Protein AF-A0A3D9FFE3-F1 (afdb_monomer)

Radius of gyration: 35.97 Å; Cα contacts (8 Å, |Δi|>4): 27; chains: 1; bounding box: 70×49×107 Å

Organism: NCBI:txid680125

Secondary structure (DSSP, 8-state):
--------SS-PPPPSS--S-HHHHHHHHHHHHHHHHHHHTHHHHHHHHHTS---HHHHHHHHHHHHHHHHHHHTTTHHHHHHHHHHHHHHHHHHHHHHHHHHHHH----------------------------

Sequence (134 aa):
MSNADMTSPVDLPPPDGEEPHPLLWASTAIVVATGFLLLFNASALRGWAFELEPSSQNERVVAVADGWYQKTEILYLDRPVAAMSSWWLAVKALEFGSADEAADREIGPDPVAVEEGTSRSATDDAEGPGFSLQ

pLDDT: mean 72.0, std 15.81, range [42.88, 94.19]

Foldseek 3Di:
DDPPPPPDPDDDDDPPDDDPCPPVVVVVVVVVVVVVCLLQCLVVQLVVLVVDDDDPVSVVSNVVSVVSSVVSVVVVSVVVVVVVVVVVVVVVCVVCVVPVVVVVVVPDPDPPPPPPDDDDDDDDDDDDDDDDDD

Mean predicted aligned error: 19.28 Å

Structure (mmCIF, N/CA/C/O backbone):
data_AF-A0A3D9FFE3-F1
#
_entry.id   AF-A0A3D9FFE3-F1
#
loop_
_atom_site.group_PDB
_atom_site.id
_atom_site.type_symbol
_atom_site.label_atom_id
_atom_site.label_alt_id
_atom_site.label_comp_id
_atom_site.label_asym_id
_atom_site.label_entity_id
_atom_site.label_seq_id
_atom_site.pdbx_PDB_ins_code
_atom_site.Cartn_x
_atom_site.Cartn_y
_atom_site.Cartn_z
_atom_site.occupancy
_atom_site.B_iso_or_equiv
_atom_site.auth_seq_id
_atom_site.auth_comp_id
_atom_site.auth_asym_id
_atom_site.auth_atom_id
_atom_site.pdbx_PDB_model_num
ATOM 1 N N . MET A 1 1 ? 27.196 35.533 -31.662 1.00 43.62 1 MET A N 1
ATOM 2 C CA . MET A 1 1 ? 27.113 34.873 -30.345 1.00 43.62 1 MET A CA 1
ATOM 3 C C . MET A 1 1 ? 27.096 33.389 -30.621 1.00 43.62 1 MET A C 1
ATOM 5 O O . MET A 1 1 ? 26.104 32.877 -31.117 1.00 43.62 1 MET A O 1
ATOM 9 N N . SER A 1 2 ? 28.256 32.761 -30.483 1.00 46.12 2 SER A N 1
ATOM 10 C CA . SER A 1 2 ? 28.467 31.333 -30.689 1.00 46.12 2 SER A CA 1
ATOM 11 C C . SER A 1 2 ? 27.791 30.591 -29.540 1.00 46.12 2 SER A C 1
ATOM 13 O O . SER A 1 2 ? 28.178 30.774 -28.388 1.00 46.12 2 SER A O 1
ATOM 15 N N . ASN A 1 3 ? 26.771 29.791 -29.853 1.00 51.09 3 ASN A N 1
ATOM 16 C CA . ASN A 1 3 ? 26.318 28.731 -28.963 1.00 51.09 3 ASN A CA 1
ATOM 17 C C . ASN A 1 3 ? 27.476 27.740 -28.888 1.00 51.09 3 ASN A C 1
ATOM 19 O O . ASN A 1 3 ? 27.656 26.928 -29.786 1.00 51.09 3 ASN A O 1
ATOM 23 N N . ALA A 1 4 ? 28.342 27.915 -27.891 1.00 55.88 4 ALA A N 1
ATOM 24 C CA . ALA A 1 4 ? 29.277 26.884 -27.497 1.00 55.88 4 ALA A CA 1
ATOM 25 C C . ALA A 1 4 ? 28.413 25.736 -26.991 1.00 55.88 4 ALA A C 1
ATOM 27 O O . ALA A 1 4 ? 27.869 25.784 -25.886 1.00 55.88 4 ALA A O 1
ATOM 28 N N . ASP A 1 5 ? 28.207 24.789 -27.896 1.00 55.78 5 ASP A N 1
ATOM 29 C CA . ASP A 1 5 ? 27.583 23.510 -27.660 1.00 55.78 5 ASP A CA 1
ATOM 30 C C . ASP A 1 5 ? 28.087 22.964 -26.327 1.00 55.78 5 ASP A C 1
ATOM 32 O O . ASP A 1 5 ? 29.294 22.893 -26.073 1.00 55.78 5 ASP A O 1
ATOM 36 N N . MET A 1 6 ? 27.150 22.617 -25.446 1.00 53.38 6 MET A N 1
ATOM 37 C CA . MET A 1 6 ? 27.427 21.826 -24.256 1.00 53.38 6 MET A CA 1
ATOM 38 C C . MET A 1 6 ? 27.800 20.408 -24.706 1.00 53.38 6 MET A C 1
ATOM 40 O O . MET A 1 6 ? 27.052 19.454 -24.512 1.00 53.38 6 MET A O 1
ATOM 44 N N . THR A 1 7 ? 28.945 20.277 -25.369 1.00 59.88 7 THR A N 1
ATOM 45 C CA . THR A 1 7 ? 29.570 19.006 -25.696 1.00 59.88 7 THR A C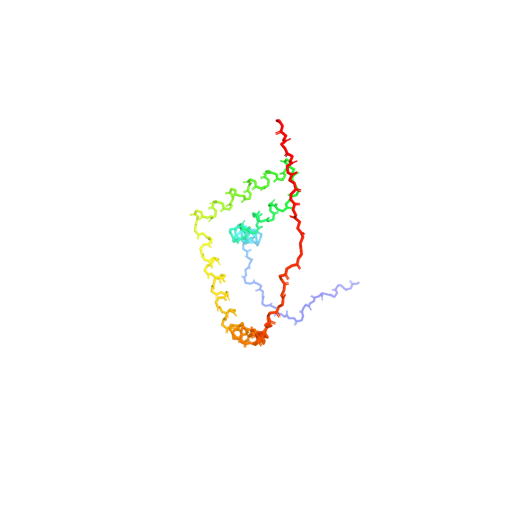A 1
ATOM 46 C C . THR A 1 7 ? 30.032 18.416 -24.378 1.00 59.88 7 THR A C 1
ATOM 48 O O . THR A 1 7 ? 31.041 18.827 -23.803 1.00 59.88 7 THR A O 1
ATOM 51 N N . SER A 1 8 ? 29.241 17.479 -23.862 1.00 63.78 8 SER A N 1
ATOM 52 C CA . SER A 1 8 ? 29.702 16.544 -22.845 1.00 63.78 8 SER A CA 1
ATOM 53 C C . SER A 1 8 ? 31.044 15.961 -23.318 1.00 63.78 8 SER A C 1
ATOM 55 O O . SER A 1 8 ? 31.101 15.452 -24.435 1.00 63.78 8 SER A O 1
ATOM 57 N N . PRO A 1 9 ? 32.127 16.018 -22.520 1.00 74.88 9 PRO A N 1
ATOM 58 C CA . PRO A 1 9 ? 33.452 15.513 -22.904 1.00 74.88 9 PRO A CA 1
ATOM 59 C C . PRO A 1 9 ? 33.516 13.981 -23.032 1.00 74.88 9 PRO A C 1
ATOM 61 O O . PRO A 1 9 ? 34.591 13.419 -23.227 1.00 74.88 9 PRO A O 1
ATOM 64 N N . VAL A 1 10 ? 32.380 13.300 -22.880 1.00 79.19 10 VAL A N 1
ATOM 65 C CA . VAL A 1 10 ? 32.243 11.853 -22.985 1.00 79.19 10 VAL A CA 1
ATOM 66 C C . VAL A 1 10 ? 31.476 11.546 -24.266 1.00 79.19 10 VAL A C 1
ATOM 68 O O . VAL A 1 10 ? 30.266 11.773 -24.325 1.00 79.19 10 VAL A O 1
ATOM 71 N N . ASP A 1 11 ? 32.186 11.013 -25.265 1.00 77.38 11 ASP A N 1
ATOM 72 C CA . ASP A 1 11 ? 31.578 10.347 -26.418 1.00 77.38 11 ASP A CA 1
ATOM 73 C C . ASP A 1 11 ? 30.861 9.093 -25.913 1.00 77.38 11 ASP A C 1
ATOM 75 O O . ASP A 1 11 ? 31.476 8.064 -25.618 1.00 77.38 11 ASP A O 1
ATOM 79 N N . LEU A 1 12 ? 29.545 9.201 -25.754 1.00 75.50 12 LEU A N 1
ATOM 80 C CA . LEU A 1 12 ? 28.697 8.048 -25.498 1.00 75.50 12 LEU A CA 1
ATOM 81 C C . LEU A 1 12 ? 28.408 7.358 -26.836 1.00 75.50 12 LEU A C 1
ATOM 83 O O . LEU A 1 12 ? 28.156 8.050 -27.828 1.00 75.50 12 LEU A O 1
ATOM 87 N N . PRO A 1 13 ? 28.432 6.014 -26.891 1.00 78.25 13 PRO A N 1
ATOM 88 C CA . PRO A 1 13 ? 27.949 5.306 -28.067 1.00 78.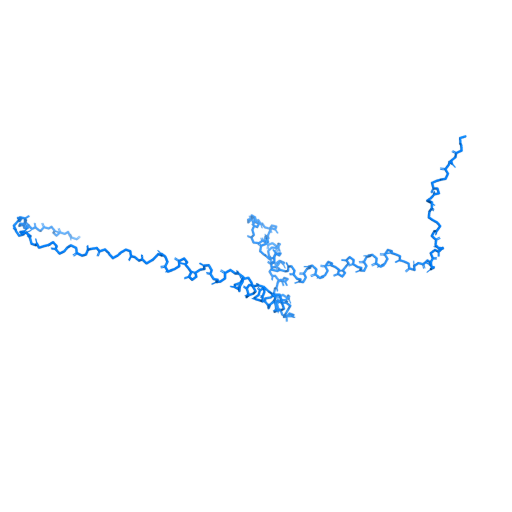25 13 PRO A CA 1
ATOM 89 C C . PRO A 1 13 ? 26.517 5.771 -28.389 1.00 78.25 13 PRO A C 1
ATOM 91 O O . PRO A 1 13 ? 25.750 6.058 -27.462 1.00 78.25 13 PRO A O 1
ATOM 94 N N . PRO A 1 14 ? 26.160 5.906 -29.682 1.00 74.38 14 PRO A N 1
ATOM 95 C CA . PRO A 1 14 ? 24.811 6.298 -30.065 1.00 74.38 14 PRO A CA 1
ATOM 96 C C . PRO A 1 14 ? 23.825 5.308 -29.438 1.00 74.38 14 PRO A C 1
ATOM 98 O O . PRO A 1 14 ? 24.077 4.108 -29.533 1.00 74.38 14 PRO A O 1
AT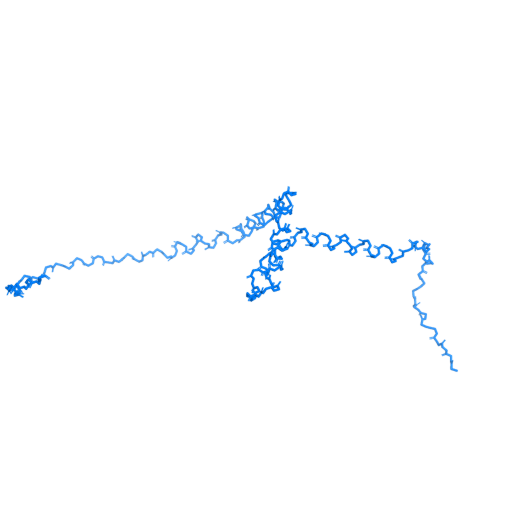OM 101 N N . PRO A 1 15 ? 22.748 5.788 -28.788 1.00 72.94 15 PRO A N 1
ATOM 102 C CA . PRO A 1 15 ? 21.837 4.924 -28.056 1.00 72.94 15 PRO A CA 1
ATOM 103 C C . PRO A 1 15 ? 21.328 3.805 -28.963 1.00 72.94 15 PRO A C 1
ATOM 105 O O . PRO A 1 15 ? 20.877 4.051 -30.086 1.00 72.94 15 PRO A O 1
ATOM 108 N N . ASP A 1 16 ? 21.450 2.583 -28.462 1.00 71.56 16 ASP A N 1
ATOM 109 C CA . ASP A 1 16 ? 21.140 1.323 -29.122 1.00 71.56 16 ASP A CA 1
ATOM 110 C C . ASP A 1 16 ? 19.616 1.198 -29.354 1.00 71.56 16 ASP A C 1
ATOM 112 O O . ASP A 1 16 ? 18.922 0.430 -28.697 1.00 71.56 16 ASP A O 1
ATOM 116 N N . GLY A 1 17 ? 19.070 1.975 -30.290 1.00 67.12 17 GLY A N 1
ATOM 117 C CA . GLY A 1 17 ? 17.650 1.971 -30.645 1.00 67.12 17 GLY A CA 1
ATOM 118 C C . GLY A 1 17 ? 16.787 2.940 -29.830 1.00 67.12 17 GLY A C 1
ATOM 119 O O . GLY A 1 17 ? 16.984 3.162 -28.638 1.00 67.12 17 GLY A O 1
ATOM 120 N N . GLU A 1 18 ? 15.793 3.534 -30.493 1.00 68.25 18 GLU A N 1
ATOM 121 C CA . GLU A 1 18 ? 14.689 4.209 -29.810 1.00 68.25 18 GLU A CA 1
ATOM 122 C C . GLU A 1 18 ? 13.897 3.155 -29.034 1.00 68.25 18 GLU A C 1
ATOM 124 O O . GLU A 1 18 ? 13.297 2.265 -29.641 1.00 68.25 18 GLU A O 1
ATOM 129 N N . GLU A 1 19 ? 13.879 3.237 -27.699 1.00 66.62 19 GLU A N 1
ATOM 130 C CA . GLU A 1 19 ? 12.947 2.420 -26.928 1.00 66.62 19 GLU A CA 1
ATOM 131 C C . GLU A 1 19 ? 11.517 2.764 -27.367 1.00 66.62 19 GLU A C 1
ATOM 133 O O . GLU A 1 19 ? 11.092 3.925 -27.257 1.00 66.62 19 GLU A O 1
ATOM 138 N N . PRO A 1 20 ? 10.750 1.787 -27.879 1.00 65.25 20 PRO A N 1
ATOM 139 C CA . PRO A 1 20 ? 9.401 2.044 -28.330 1.00 65.25 20 PRO A CA 1
ATOM 140 C C . PRO A 1 20 ? 8.543 2.322 -27.093 1.00 65.25 20 PRO A C 1
ATOM 142 O O . PRO A 1 20 ? 8.119 1.414 -26.386 1.00 65.25 20 PRO A O 1
ATOM 145 N N . HIS A 1 21 ? 8.265 3.605 -26.856 1.00 77.00 21 HIS A N 1
ATOM 146 C CA . HIS A 1 21 ? 7.310 4.124 -25.870 1.00 77.00 21 HIS A CA 1
ATOM 147 C C . HIS A 1 21 ? 7.795 4.189 -24.402 1.00 77.00 21 HIS A C 1
ATOM 149 O O . HIS A 1 21 ? 7.211 3.545 -23.524 1.00 77.00 21 HIS A O 1
ATOM 155 N N . PRO A 1 22 ? 8.745 5.086 -24.072 1.00 81.31 22 PRO A N 1
ATOM 156 C CA . PRO A 1 22 ? 9.213 5.291 -22.692 1.00 81.31 22 PRO A CA 1
ATOM 157 C C . PRO A 1 22 ? 8.087 5.670 -21.711 1.00 81.31 22 PRO A C 1
ATOM 159 O O . PRO A 1 22 ? 8.118 5.305 -20.537 1.00 81.31 22 PRO A O 1
ATOM 162 N N . LEU A 1 23 ? 7.039 6.352 -22.190 1.00 86.50 23 LEU A N 1
ATOM 163 C CA . LEU A 1 23 ? 5.864 6.696 -21.378 1.00 86.50 23 LEU A CA 1
ATOM 164 C C . LEU A 1 23 ? 5.020 5.470 -20.997 1.00 86.50 23 LEU A C 1
ATOM 166 O O . LEU A 1 23 ? 4.483 5.413 -19.889 1.00 86.50 23 LEU A O 1
ATOM 170 N N . LEU A 1 24 ? 4.905 4.477 -21.885 1.00 87.44 24 LEU A N 1
ATOM 171 C CA . LEU A 1 24 ? 4.182 3.239 -21.577 1.00 87.44 24 LEU A CA 1
ATOM 172 C C . LEU A 1 24 ? 4.951 2.420 -20.545 1.00 87.44 24 LEU A C 1
ATOM 174 O O . LEU A 1 24 ? 4.352 1.908 -19.601 1.00 87.44 24 LEU A O 1
ATOM 178 N N . TRP A 1 25 ? 6.276 2.360 -20.672 1.00 89.88 25 TRP A N 1
ATOM 179 C CA . TRP A 1 25 ? 7.117 1.700 -19.681 1.00 89.88 25 TRP A CA 1
ATOM 180 C C . TRP A 1 25 ? 7.008 2.369 -18.306 1.00 89.88 25 TRP A C 1
ATOM 182 O O . TRP A 1 25 ? 6.686 1.704 -17.321 1.00 89.88 25 TRP A O 1
ATOM 192 N N . ALA A 1 26 ? 7.167 3.694 -18.242 1.00 91.31 26 ALA A N 1
ATOM 193 C CA . ALA A 1 26 ? 7.079 4.438 -16.987 1.00 91.31 26 ALA A CA 1
ATOM 194 C C . ALA A 1 26 ? 5.697 4.305 -16.328 1.00 91.31 26 ALA A C 1
ATOM 196 O O . ALA A 1 26 ? 5.603 4.037 -15.132 1.00 91.31 26 ALA A O 1
ATOM 197 N N . SER A 1 27 ? 4.614 4.442 -17.099 1.00 93.81 27 SER A N 1
ATOM 198 C CA . SER A 1 27 ? 3.254 4.277 -16.566 1.00 93.81 27 SER A CA 1
ATOM 199 C C . SER A 1 27 ? 2.998 2.853 -16.072 1.00 93.81 27 SER A C 1
ATOM 201 O O . SER A 1 27 ? 2.432 2.682 -14.994 1.00 93.81 27 SER A O 1
ATOM 203 N N . THR A 1 28 ? 3.487 1.835 -16.787 1.00 91.88 28 THR A N 1
ATOM 204 C CA . THR A 1 28 ? 3.419 0.436 -16.340 1.00 91.88 28 THR A CA 1
ATOM 205 C C . THR A 1 28 ? 4.161 0.250 -15.019 1.00 91.88 28 THR A C 1
ATOM 207 O O . THR A 1 28 ? 3.599 -0.307 -14.076 1.00 91.88 28 THR A O 1
ATOM 210 N N . ALA A 1 29 ? 5.387 0.767 -14.911 1.00 92.88 29 ALA A N 1
ATOM 211 C CA . ALA A 1 29 ? 6.179 0.692 -13.687 1.00 92.88 29 ALA A CA 1
ATOM 212 C C . ALA A 1 29 ? 5.473 1.375 -12.503 1.00 92.88 29 ALA A C 1
ATOM 214 O O . ALA A 1 29 ? 5.409 0.800 -11.418 1.00 92.88 29 ALA A O 1
ATOM 215 N N . ILE A 1 30 ? 4.878 2.554 -12.715 1.00 93.69 30 ILE A N 1
ATOM 216 C CA . ILE A 1 30 ? 4.118 3.284 -11.688 1.00 93.69 30 ILE A CA 1
ATOM 217 C C . ILE A 1 30 ? 2.897 2.484 -11.235 1.00 93.69 30 ILE A C 1
ATOM 219 O O . ILE A 1 30 ? 2.648 2.378 -10.034 1.00 93.69 30 ILE A O 1
ATOM 223 N N . VAL A 1 31 ? 2.136 1.912 -12.170 1.00 94.19 31 VAL A N 1
ATOM 224 C CA . VAL A 1 31 ? 0.948 1.109 -11.850 1.00 94.19 31 VAL A CA 1
ATOM 225 C C . VAL A 1 31 ? 1.340 -0.127 -11.047 1.00 94.19 31 VAL A C 1
ATOM 227 O O . VAL A 1 31 ? 0.726 -0.398 -10.016 1.00 94.19 31 VAL A O 1
ATOM 230 N N . VAL A 1 32 ? 2.389 -0.839 -11.467 1.00 92.81 32 VAL A N 1
ATOM 231 C CA . VAL A 1 32 ? 2.902 -2.007 -10.740 1.00 92.81 32 VAL A CA 1
ATOM 232 C C . VAL A 1 32 ? 3.370 -1.600 -9.344 1.00 92.81 32 VAL A C 1
ATOM 234 O O . VAL A 1 32 ? 2.924 -2.192 -8.365 1.00 92.81 32 VAL A O 1
ATOM 237 N N . ALA A 1 33 ? 4.196 -0.559 -9.225 1.00 92.38 33 ALA A N 1
ATOM 238 C CA . ALA A 1 33 ? 4.697 -0.080 -7.938 1.00 92.38 33 ALA A CA 1
ATOM 239 C C . ALA A 1 33 ? 3.564 0.359 -7.000 1.00 92.38 33 ALA A C 1
ATOM 241 O O . ALA A 1 33 ? 3.582 0.034 -5.816 1.00 92.38 33 ALA A O 1
ATOM 242 N N . THR A 1 34 ? 2.547 1.041 -7.530 1.00 90.88 34 THR A N 1
ATOM 243 C CA . THR A 1 34 ? 1.371 1.481 -6.767 1.00 90.88 34 THR A CA 1
ATOM 244 C C . THR A 1 34 ? 0.529 0.290 -6.316 1.00 90.88 34 THR A C 1
ATOM 246 O O . THR A 1 34 ? 0.074 0.259 -5.176 1.00 90.88 34 THR A O 1
ATOM 249 N N . GLY A 1 35 ? 0.356 -0.718 -7.176 1.00 87.88 35 GLY A N 1
ATOM 250 C CA . GLY A 1 35 ? -0.306 -1.973 -6.823 1.00 87.88 35 GLY A CA 1
ATOM 251 C C . GLY A 1 35 ? 0.430 -2.711 -5.705 1.00 87.88 35 GLY A C 1
ATOM 252 O O . GLY A 1 35 ? -0.188 -3.099 -4.718 1.00 87.88 35 GLY A O 1
ATOM 253 N N . PHE A 1 36 ? 1.756 -2.835 -5.814 1.00 85.56 36 PHE A N 1
ATOM 254 C CA . PHE A 1 36 ? 2.597 -3.384 -4.748 1.00 85.56 36 PHE A CA 1
ATOM 255 C C . PHE A 1 36 ? 2.425 -2.593 -3.451 1.00 85.56 36 PHE A C 1
ATOM 257 O O . PHE A 1 36 ? 2.126 -3.177 -2.412 1.00 85.56 36 PHE A O 1
ATOM 264 N N . LEU A 1 37 ? 2.542 -1.267 -3.508 1.00 87.25 37 LEU A N 1
ATOM 265 C CA . LEU A 1 37 ? 2.376 -0.419 -2.335 1.00 87.25 37 LEU A CA 1
ATOM 266 C C . LEU A 1 37 ? 1.003 -0.634 -1.684 1.00 87.25 37 LEU A C 1
ATOM 268 O O . LEU A 1 37 ? 0.939 -0.844 -0.482 1.00 87.25 37 LEU A O 1
ATOM 272 N N . LEU A 1 38 ? -0.084 -0.679 -2.457 1.00 83.44 38 LEU A N 1
ATOM 273 C CA . LEU A 1 38 ? -1.433 -0.923 -1.932 1.00 83.44 38 LEU A CA 1
ATOM 274 C C . LEU A 1 38 ? -1.602 -2.300 -1.281 1.00 83.44 38 LEU A C 1
ATOM 276 O O . LEU A 1 38 ? -2.335 -2.414 -0.300 1.00 83.44 38 LEU A O 1
ATOM 280 N N . LEU A 1 39 ? -0.966 -3.342 -1.821 1.00 82.25 39 LEU A N 1
ATOM 281 C CA . LEU A 1 39 ? -1.063 -4.701 -1.283 1.00 82.25 39 LEU A CA 1
ATOM 282 C C . LEU A 1 39 ? -0.257 -4.856 0.010 1.00 82.25 39 LEU A C 1
ATOM 284 O O . LEU A 1 39 ? -0.770 -5.384 0.991 1.00 82.25 39 LEU A O 1
ATOM 288 N N . PHE A 1 40 ? 0.987 -4.378 0.026 1.00 80.88 40 PHE A N 1
ATOM 289 C CA . PHE A 1 40 ? 1.891 -4.544 1.169 1.00 80.88 40 PHE A CA 1
ATOM 290 C C . PHE A 1 40 ? 1.680 -3.498 2.272 1.00 80.88 40 PHE A C 1
ATOM 292 O O . PHE A 1 40 ? 2.120 -3.702 3.399 1.00 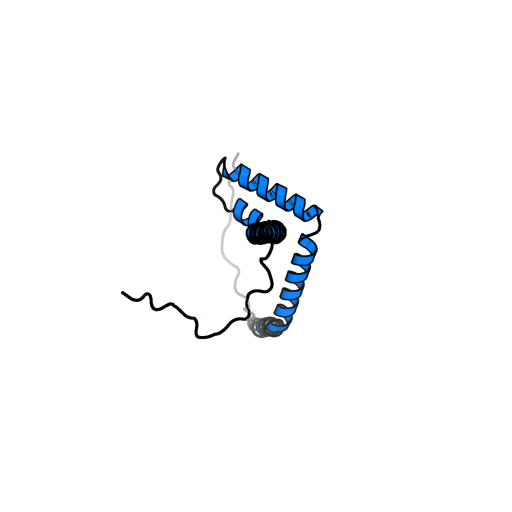80.88 40 PHE A O 1
ATOM 299 N N . ASN A 1 41 ? 1.004 -2.386 1.972 1.00 85.31 41 ASN A N 1
ATOM 300 C CA . ASN A 1 41 ? 0.731 -1.301 2.918 1.00 85.31 41 ASN A CA 1
ATOM 301 C C . ASN A 1 41 ? -0.738 -1.279 3.395 1.00 85.31 41 ASN A C 1
ATOM 303 O O . ASN A 1 41 ? -1.180 -0.306 3.997 1.00 85.31 41 ASN A O 1
ATOM 307 N N . ALA A 1 42 ? -1.519 -2.338 3.151 1.00 85.00 42 ALA A N 1
ATOM 308 C CA . ALA A 1 42 ? -2.945 -2.362 3.492 1.00 85.00 42 ALA A CA 1
ATOM 309 C C . ALA A 1 42 ? -3.218 -2.167 5.000 1.00 85.00 42 ALA A C 1
ATOM 311 O O . ALA A 1 42 ? -4.150 -1.455 5.373 1.00 85.00 42 ALA A O 1
ATOM 312 N N . SER A 1 43 ? -2.389 -2.750 5.875 1.00 82.75 43 SER A N 1
ATOM 31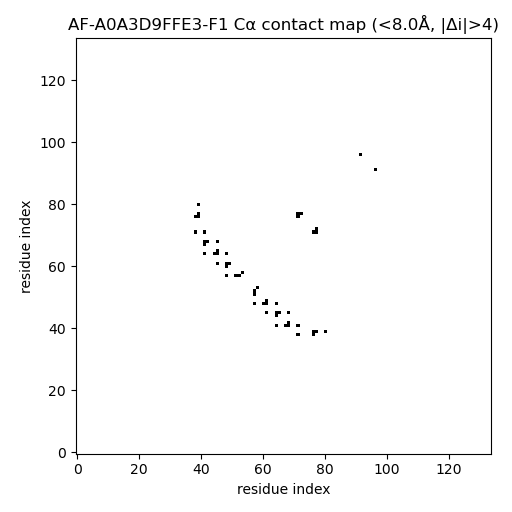3 C CA . SER A 1 43 ? -2.513 -2.610 7.335 1.00 82.75 43 SER A CA 1
ATOM 314 C C . SER A 1 43 ? -2.221 -1.188 7.819 1.00 82.75 43 SER A C 1
ATOM 316 O O . SER A 1 43 ? -2.960 -0.652 8.644 1.00 82.75 43 SER A O 1
ATOM 318 N N . ALA A 1 44 ? -1.189 -0.548 7.269 1.00 85.81 44 ALA A N 1
ATOM 319 C CA . ALA A 1 44 ? -0.847 0.837 7.571 1.00 85.81 44 ALA A CA 1
ATOM 320 C C . ALA A 1 44 ? -1.923 1.810 7.059 1.00 85.81 44 ALA A C 1
ATOM 322 O O . ALA A 1 44 ? -2.290 2.734 7.782 1.00 85.81 44 ALA A O 1
ATOM 323 N N . LEU A 1 45 ? -2.508 1.558 5.881 1.00 86.56 45 LEU A N 1
ATOM 324 C CA . LEU A 1 45 ? -3.642 2.332 5.365 1.00 86.56 45 LEU A CA 1
ATOM 325 C C . LEU A 1 45 ? -4.865 2.238 6.290 1.00 86.56 45 LEU A C 1
ATOM 327 O O . LEU A 1 45 ? -5.510 3.246 6.574 1.00 86.56 45 LEU A O 1
ATOM 331 N N . ARG A 1 46 ? -5.169 1.029 6.781 1.00 88.44 46 ARG A N 1
ATOM 332 C CA . ARG A 1 46 ? -6.238 0.790 7.757 1.00 88.44 46 ARG A CA 1
ATOM 333 C C . ARG A 1 46 ? -5.963 1.530 9.068 1.00 88.44 46 ARG A C 1
ATOM 335 O O . ARG A 1 46 ? -6.854 2.217 9.553 1.00 88.44 46 ARG A O 1
ATOM 342 N N . GLY A 1 47 ? -4.754 1.406 9.618 1.00 88.19 47 GLY A N 1
ATOM 343 C CA . GLY A 1 47 ? -4.349 2.085 10.854 1.00 88.19 47 GLY A CA 1
ATOM 344 C C . GLY A 1 47 ? -4.506 3.601 10.751 1.00 88.19 47 GLY A C 1
ATOM 345 O O . GLY A 1 47 ? -5.230 4.192 11.545 1.00 88.19 47 GLY A O 1
ATOM 346 N N . TRP A 1 48 ? -3.945 4.197 9.697 1.00 92.50 48 TRP A N 1
ATOM 347 C CA . TRP A 1 48 ? -4.099 5.623 9.407 1.00 92.50 48 TRP A CA 1
ATOM 348 C C . TRP A 1 48 ? -5.568 6.047 9.281 1.00 92.50 48 TRP A C 1
ATOM 350 O O . TRP A 1 48 ? -5.962 7.076 9.823 1.00 92.50 48 TRP A O 1
ATOM 360 N N . ALA A 1 49 ? -6.405 5.257 8.600 1.00 90.69 49 ALA A N 1
ATOM 361 C CA . ALA A 1 49 ? -7.813 5.603 8.427 1.00 90.69 49 ALA A CA 1
ATOM 362 C C . ALA A 1 49 ? -8.566 5.678 9.768 1.00 90.69 49 ALA A C 1
ATOM 364 O O . ALA A 1 49 ? -9.423 6.544 9.929 1.00 90.69 49 ALA A O 1
ATOM 365 N N . PHE A 1 50 ? -8.233 4.812 10.733 1.00 90.75 50 PHE A N 1
ATOM 366 C CA . PHE A 1 50 ? -8.825 4.837 12.076 1.00 90.75 50 PHE A CA 1
ATOM 367 C C . PHE A 1 50 ? -8.331 5.997 12.955 1.00 90.75 50 PHE A C 1
ATOM 369 O O . PHE A 1 50 ? -8.994 6.321 13.936 1.00 90.75 50 PHE A O 1
ATOM 376 N N . GLU A 1 51 ? -7.211 6.637 12.611 1.00 92.31 51 GLU A N 1
ATOM 377 C CA . GLU A 1 51 ? -6.691 7.822 13.311 1.00 92.31 51 GLU A CA 1
ATOM 378 C C . GLU A 1 51 ? -7.369 9.132 12.866 1.00 92.31 51 GLU A C 1
ATOM 380 O O . GLU A 1 51 ? -7.172 10.175 13.489 1.00 92.31 51 GLU A O 1
ATOM 385 N N . LEU A 1 52 ? -8.165 9.108 11.791 1.00 90.69 52 LEU A N 1
ATOM 386 C CA . LEU A 1 52 ? -8.870 10.288 11.293 1.00 90.69 52 LEU A CA 1
ATOM 387 C C . LEU A 1 52 ? -10.002 10.715 12.239 1.00 90.69 52 LEU A C 1
ATOM 389 O O . LEU A 1 52 ? -10.756 9.885 12.744 1.00 90.69 52 LEU A O 1
ATOM 393 N N . GLU A 1 53 ? -10.187 12.031 12.396 1.00 90.69 53 GLU A N 1
ATOM 394 C CA . GLU A 1 53 ? -11.295 12.594 13.178 1.00 90.69 53 GLU A CA 1
ATOM 395 C C . GLU A 1 53 ? -12.650 12.059 12.665 1.00 90.69 53 GLU A C 1
ATOM 397 O O . GLU A 1 53 ? -12.868 12.042 11.442 1.00 90.69 53 GLU A O 1
ATOM 402 N N . PRO A 1 54 ? -13.583 11.652 13.545 1.00 89.06 54 PRO A N 1
ATOM 403 C CA . PRO A 1 54 ? -14.877 11.132 13.125 1.00 89.06 54 PRO A CA 1
ATOM 404 C C . PRO A 1 54 ? -15.649 12.157 12.286 1.00 89.06 54 PRO A C 1
ATOM 406 O O . PRO A 1 54 ? -16.081 13.206 12.762 1.00 89.06 54 PRO A O 1
ATOM 409 N N . SER A 1 55 ? -15.835 11.851 11.004 1.00 93.38 55 SER A N 1
ATOM 410 C CA . SER A 1 55 ? -16.641 12.648 10.083 1.00 93.38 55 SER A CA 1
ATOM 411 C C . SER A 1 55 ? -17.296 11.744 9.044 1.00 93.38 55 SER A C 1
ATOM 413 O O . SER A 1 55 ? -16.770 10.684 8.708 1.00 93.38 55 SER A O 1
ATOM 415 N N . SER A 1 56 ? -18.419 12.177 8.471 1.00 90.12 56 SER A N 1
ATOM 416 C CA . SER A 1 56 ? -19.151 11.397 7.460 1.00 90.12 56 SER A CA 1
ATOM 417 C C . SER A 1 56 ? -18.340 11.109 6.188 1.00 90.12 56 SER A C 1
ATOM 419 O O . SER A 1 56 ? -18.641 10.169 5.451 1.00 90.12 56 SER A O 1
ATOM 421 N N . GLN A 1 57 ? -17.310 11.914 5.909 1.00 90.88 57 GLN A N 1
ATOM 422 C CA . GLN A 1 57 ? -16.368 11.664 4.816 1.00 90.88 57 GLN A CA 1
ATOM 423 C C . GLN A 1 57 ? -15.327 10.616 5.223 1.00 90.88 57 GLN A C 1
ATOM 425 O O . GLN A 1 57 ? -15.070 9.687 4.458 1.00 90.88 57 GLN A O 1
ATOM 430 N N . ASN A 1 58 ? -14.795 10.713 6.442 1.00 89.75 58 ASN A N 1
ATOM 431 C CA . ASN A 1 58 ? -13.779 9.794 6.954 1.00 89.75 58 ASN A CA 1
ATOM 432 C C . ASN A 1 58 ? -14.347 8.399 7.237 1.00 89.75 58 ASN A C 1
ATOM 434 O O . ASN A 1 58 ? -13.657 7.417 6.997 1.00 89.75 58 ASN A O 1
ATOM 438 N N . GLU A 1 59 ? -15.624 8.276 7.609 1.00 90.56 59 GLU A N 1
ATOM 439 C CA . GLU A 1 59 ? -16.304 6.974 7.712 1.00 90.56 59 GLU A CA 1
ATOM 440 C C . GLU A 1 59 ? -16.237 6.180 6.400 1.00 90.56 59 GLU A C 1
ATOM 442 O O . GLU A 1 59 ? -16.036 4.966 6.409 1.00 90.56 59 GLU A O 1
ATOM 447 N N . ARG A 1 60 ? -16.340 6.859 5.247 1.00 91.94 60 ARG A N 1
ATOM 448 C CA . ARG A 1 60 ? -16.189 6.201 3.939 1.00 91.94 60 ARG A CA 1
ATOM 449 C C . ARG A 1 60 ? -14.753 5.757 3.701 1.00 91.94 60 ARG A C 1
ATOM 451 O O . ARG A 1 60 ? -14.544 4.679 3.155 1.00 91.94 60 ARG A O 1
ATOM 458 N N . VAL A 1 61 ? -13.781 6.573 4.104 1.00 89.81 61 VAL A N 1
ATOM 459 C CA . VAL A 1 61 ? -12.352 6.246 3.993 1.00 89.81 61 VAL A CA 1
ATOM 460 C C . VAL A 1 61 ? -12.025 5.017 4.840 1.00 89.81 61 VA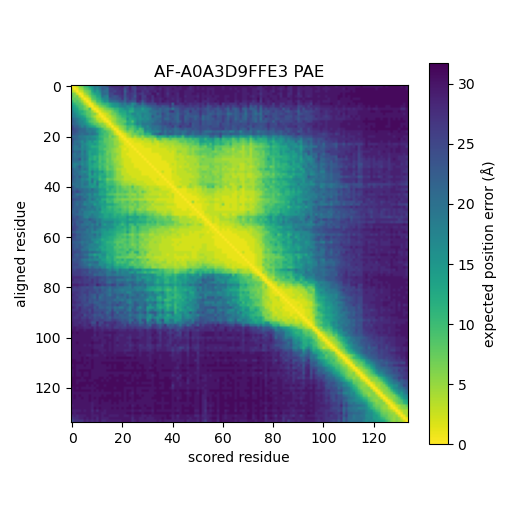L A C 1
ATOM 462 O O . VAL A 1 61 ? -11.416 4.080 4.331 1.00 89.81 61 VAL A O 1
ATOM 465 N N . VAL A 1 62 ? -12.516 4.971 6.080 1.00 90.56 62 VAL A N 1
ATOM 466 C CA . VAL A 1 62 ? -12.389 3.816 6.978 1.00 90.56 62 VAL A CA 1
ATOM 467 C C . VAL A 1 62 ? -13.030 2.574 6.365 1.00 90.56 62 VAL A C 1
ATOM 469 O O . VAL A 1 62 ? -12.380 1.536 6.293 1.00 90.56 62 VAL A O 1
ATOM 472 N N . ALA A 1 63 ? -14.262 2.673 5.856 1.00 91.50 63 ALA A N 1
ATOM 473 C CA . ALA A 1 63 ? -14.953 1.537 5.243 1.00 91.50 63 ALA A CA 1
ATOM 474 C C . ALA A 1 63 ? -14.218 0.992 4.005 1.00 91.50 63 ALA A C 1
ATOM 476 O O . ALA A 1 63 ? -14.145 -0.221 3.802 1.00 91.50 63 ALA A O 1
ATOM 477 N N . VAL A 1 64 ? -13.648 1.875 3.178 1.00 91.25 64 VAL A N 1
ATOM 478 C CA . VAL A 1 64 ? -12.850 1.478 2.010 1.00 91.25 64 VAL A CA 1
ATOM 479 C C . VAL A 1 64 ? -11.533 0.830 2.438 1.00 91.25 64 VAL A C 1
ATOM 481 O O . VAL A 1 64 ? -11.179 -0.212 1.888 1.00 91.25 64 VAL A O 1
ATOM 484 N N . ALA A 1 65 ? -10.825 1.403 3.414 1.00 88.62 65 ALA A N 1
ATOM 485 C CA . ALA A 1 65 ? -9.560 0.865 3.909 1.00 88.62 65 ALA A CA 1
ATOM 486 C C . ALA A 1 65 ? -9.746 -0.497 4.597 1.00 88.62 65 ALA A C 1
ATOM 488 O O . ALA A 1 65 ? -8.981 -1.426 4.339 1.00 88.62 65 ALA A O 1
ATOM 489 N N . ASP A 1 66 ? -10.796 -0.650 5.406 1.00 89.38 66 ASP A N 1
ATOM 490 C CA . ASP A 1 66 ? -11.147 -1.917 6.051 1.00 89.38 66 ASP A CA 1
ATOM 491 C C . ASP A 1 66 ? -11.553 -2.981 5.019 1.00 89.38 66 ASP A C 1
ATOM 493 O O . ASP A 1 66 ? -11.033 -4.097 5.028 1.00 89.38 66 ASP A O 1
ATOM 497 N N . GLY A 1 67 ? -12.401 -2.620 4.050 1.00 89.06 67 GLY A N 1
ATOM 498 C CA . GLY A 1 67 ? -12.787 -3.523 2.966 1.00 89.06 67 GLY A CA 1
ATOM 499 C C . GLY A 1 67 ? -11.613 -3.925 2.065 1.00 89.06 67 GLY A C 1
ATOM 500 O O . GLY A 1 67 ? -11.576 -5.048 1.562 1.00 89.06 67 GLY A O 1
ATOM 501 N N . TRP A 1 68 ? -10.640 -3.034 1.859 1.00 87.88 68 TRP A N 1
ATOM 502 C CA . TRP A 1 68 ? -9.409 -3.357 1.140 1.00 87.88 68 TRP A CA 1
ATOM 503 C C . TRP A 1 68 ? -8.519 -4.312 1.940 1.00 87.88 68 TRP A C 1
ATOM 505 O O . TRP A 1 68 ? -8.098 -5.331 1.394 1.00 87.88 68 TRP A O 1
ATOM 515 N N . TYR A 1 69 ? -8.318 -4.044 3.233 1.00 85.94 69 TYR A N 1
ATOM 516 C CA . TYR A 1 69 ? -7.559 -4.911 4.135 1.00 85.94 69 TYR A CA 1
ATOM 517 C C . TYR A 1 69 ? -8.108 -6.347 4.150 1.00 85.94 69 TYR A C 1
ATOM 519 O O . TYR A 1 69 ? -7.361 -7.305 3.949 1.00 85.94 69 TYR A O 1
ATOM 527 N N . GLN A 1 70 ? -9.429 -6.502 4.267 1.00 85.50 70 GLN A N 1
ATOM 528 C CA . GLN A 1 70 ? -10.083 -7.815 4.226 1.00 85.50 70 GLN A CA 1
ATOM 529 C C . GLN A 1 70 ? -9.861 -8.538 2.885 1.00 85.50 70 GLN A C 1
ATOM 531 O O . GLN A 1 70 ? -9.652 -9.750 2.844 1.00 85.50 70 GLN A O 1
ATOM 536 N N . LYS A 1 71 ? -9.854 -7.815 1.756 1.00 84.19 71 LYS A N 1
ATOM 537 C CA . LYS A 1 71 ? -9.557 -8.412 0.439 1.00 84.19 71 LYS A CA 1
ATOM 538 C C . LYS A 1 71 ? -8.109 -8.881 0.330 1.00 84.19 71 LYS A C 1
ATOM 540 O O . LYS A 1 71 ? -7.862 -9.942 -0.242 1.00 84.19 71 LYS A O 1
ATOM 545 N N . THR A 1 72 ? -7.160 -8.119 0.870 1.00 82.19 72 THR A N 1
ATOM 546 C CA . THR A 1 72 ? -5.744 -8.514 0.893 1.00 82.19 72 THR A CA 1
ATOM 547 C C . THR A 1 72 ? -5.479 -9.686 1.840 1.00 82.19 72 THR A C 1
ATOM 549 O O . THR A 1 72 ? -4.634 -10.530 1.541 1.00 82.19 72 THR A O 1
ATOM 552 N N . GLU A 1 73 ? -6.255 -9.804 2.920 1.00 76.88 73 GLU A N 1
ATOM 553 C CA . GLU A 1 73 ? -6.205 -10.934 3.853 1.00 76.88 73 GLU A CA 1
ATOM 554 C C . GLU A 1 73 ? -6.614 -12.253 3.172 1.00 76.88 73 GLU A C 1
ATOM 556 O O . GLU A 1 73 ? -5.929 -13.267 3.319 1.00 76.88 73 GLU A O 1
ATOM 561 N N . ILE A 1 74 ? -7.660 -12.232 2.334 1.00 74.50 74 ILE A N 1
ATOM 562 C CA . ILE A 1 74 ? -8.126 -13.403 1.559 1.00 74.50 74 ILE A CA 1
ATOM 563 C C . ILE A 1 74 ? -7.059 -13.904 0.572 1.00 74.50 74 ILE A C 1
ATOM 565 O O . ILE A 1 74 ? -6.959 -15.101 0.305 1.00 74.50 74 ILE A O 1
ATOM 569 N N . LEU A 1 75 ? -6.227 -13.003 0.050 1.00 68.06 75 LEU A N 1
ATOM 570 C CA . LEU A 1 75 ? -5.096 -13.345 -0.817 1.00 68.06 75 LEU A CA 1
ATOM 571 C C . LEU A 1 75 ? -3.901 -13.941 -0.042 1.00 68.06 75 LEU A C 1
ATOM 573 O O . LEU A 1 75 ? -2.875 -14.236 -0.653 1.00 68.06 75 LEU A O 1
ATOM 577 N N . TYR A 1 76 ? -4.011 -14.123 1.284 1.00 63.72 76 TYR A N 1
ATOM 578 C CA . TYR A 1 76 ? -2.944 -14.576 2.188 1.00 63.72 76 TYR A CA 1
ATOM 579 C C . TYR A 1 76 ? -1.650 -13.744 2.110 1.00 63.72 76 TYR A C 1
ATOM 581 O O . TYR A 1 76 ? -0.591 -14.194 2.553 1.00 63.72 76 TYR A O 1
ATOM 589 N N . LEU A 1 77 ? -1.730 -12.514 1.594 1.00 61.75 77 LEU A N 1
ATOM 590 C CA . LEU A 1 77 ? -0.587 -11.608 1.438 1.00 61.75 77 LEU A CA 1
ATOM 591 C C . LEU A 1 77 ? -0.053 -11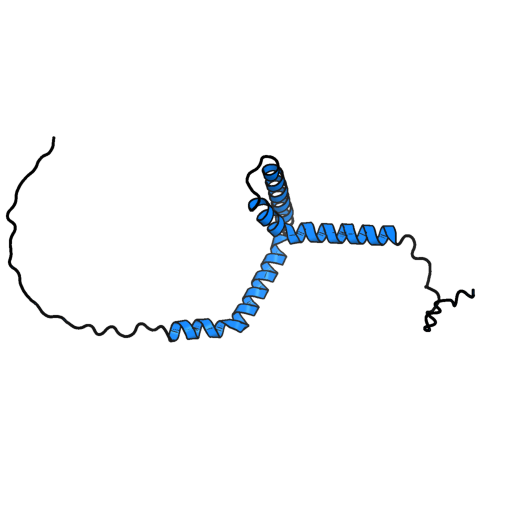.077 2.776 1.00 61.75 77 LEU A C 1
ATOM 593 O O . LEU A 1 77 ? 1.096 -10.651 2.838 1.00 61.75 77 LEU A O 1
ATOM 597 N N . ASP A 1 78 ? -0.833 -11.185 3.854 1.00 58.88 78 ASP A N 1
ATOM 598 C CA . ASP A 1 78 ? -0.404 -10.804 5.208 1.00 58.88 78 ASP A CA 1
ATOM 599 C C . ASP A 1 78 ? 0.568 -11.829 5.836 1.00 58.88 78 ASP A C 1
ATOM 601 O O . ASP A 1 78 ? 1.395 -11.494 6.686 1.00 58.88 78 ASP A O 1
ATOM 605 N N . ARG A 1 79 ? 0.539 -13.092 5.383 1.00 60.50 79 ARG A N 1
ATOM 606 C CA . ARG A 1 79 ? 1.408 -14.164 5.904 1.00 60.50 79 ARG A CA 1
ATOM 607 C C . ARG A 1 79 ? 2.909 -13.941 5.677 1.00 60.50 79 ARG A C 1
ATOM 609 O O . ARG A 1 79 ? 3.659 -14.122 6.635 1.00 60.50 79 ARG A O 1
ATOM 616 N N . PRO A 1 80 ? 3.395 -13.580 4.474 1.00 62.09 80 PRO A N 1
ATOM 617 C CA . PRO A 1 80 ? 4.824 -13.346 4.271 1.00 62.09 80 PRO A CA 1
ATOM 618 C C . PRO A 1 80 ? 5.346 -12.143 5.066 1.00 62.09 80 PRO A C 1
ATOM 620 O O . PRO A 1 80 ? 6.464 -12.194 5.571 1.00 62.09 80 PRO A O 1
ATOM 623 N N . VAL A 1 81 ? 4.541 -11.089 5.238 1.00 65.94 81 VAL A N 1
ATOM 624 C CA . VAL A 1 81 ? 4.944 -9.895 6.000 1.00 65.94 81 VAL A CA 1
ATOM 625 C C . VAL A 1 81 ? 5.043 -10.210 7.493 1.00 65.94 81 VAL A C 1
ATOM 627 O O . VAL A 1 81 ? 6.045 -9.870 8.120 1.00 65.94 81 VAL A O 1
ATOM 630 N N . ALA A 1 82 ? 4.063 -10.927 8.051 1.00 66.19 82 ALA A N 1
ATOM 631 C CA . ALA A 1 82 ? 4.114 -11.396 9.435 1.00 66.19 82 ALA A CA 1
ATOM 632 C C . ALA A 1 82 ? 5.282 -12.369 9.677 1.00 66.19 82 ALA A C 1
ATOM 634 O O . ALA A 1 82 ? 5.961 -12.293 10.700 1.00 66.19 82 ALA A O 1
ATOM 635 N N . ALA A 1 83 ? 5.572 -13.250 8.714 1.00 66.69 83 ALA A N 1
ATOM 636 C CA . ALA A 1 83 ? 6.739 -14.125 8.784 1.00 66.69 83 ALA A CA 1
ATOM 637 C C . ALA A 1 83 ? 8.041 -13.309 8.807 1.00 66.69 83 ALA A C 1
ATOM 639 O O . ALA A 1 83 ? 8.904 -13.557 9.646 1.00 66.69 83 ALA A O 1
ATOM 640 N N . MET A 1 84 ? 8.160 -12.289 7.958 1.00 76.44 84 MET A N 1
ATOM 641 C CA . MET A 1 84 ? 9.348 -11.441 7.909 1.00 76.44 84 MET A CA 1
ATOM 642 C C . MET A 1 84 ? 9.515 -10.574 9.162 1.00 76.44 84 MET A C 1
ATOM 644 O O . MET A 1 84 ? 10.633 -10.449 9.659 1.00 76.44 84 MET A O 1
ATOM 648 N N . SER A 1 85 ? 8.429 -10.026 9.718 1.00 74.00 85 SER A N 1
ATOM 649 C CA . SER A 1 85 ? 8.489 -9.266 10.972 1.00 74.00 85 SER A CA 1
ATOM 650 C C . SER A 1 85 ? 8.846 -10.162 12.159 1.00 74.00 85 SER A C 1
ATOM 652 O O . SER A 1 85 ? 9.681 -9.780 12.975 1.00 74.00 85 SER A O 1
ATOM 654 N N . SER A 1 86 ? 8.293 -11.378 12.224 1.00 74.06 86 SER A N 1
ATOM 655 C CA . SER A 1 86 ? 8.636 -12.355 13.263 1.00 74.06 86 SER A CA 1
ATOM 656 C C . SER A 1 86 ? 10.092 -12.812 13.161 1.00 74.06 86 SER A C 1
ATOM 658 O O . SER A 1 86 ? 10.778 -12.907 14.176 1.00 74.06 86 SER A O 1
ATOM 660 N N . TRP A 1 87 ? 10.595 -13.013 11.941 1.00 78.94 87 TRP A N 1
ATOM 661 C CA . TRP A 1 87 ? 11.993 -13.344 11.696 1.00 78.94 87 TRP A CA 1
ATOM 662 C C . TRP A 1 87 ? 12.917 -12.196 12.110 1.00 78.94 87 TRP A C 1
ATOM 664 O O . TRP A 1 87 ? 13.889 -12.419 12.825 1.00 78.94 87 TRP A O 1
ATOM 674 N N . TRP A 1 88 ? 12.580 -10.959 11.744 1.00 77.31 88 TRP A N 1
ATOM 675 C CA . TRP A 1 88 ? 13.318 -9.773 12.170 1.00 77.31 88 TRP A CA 1
ATOM 676 C C . TRP A 1 88 ? 13.325 -9.596 13.696 1.00 77.31 88 TRP A C 1
ATOM 678 O O . TRP A 1 88 ? 14.373 -9.335 14.281 1.00 77.31 88 TRP A O 1
ATOM 688 N N . LEU A 1 89 ? 12.181 -9.781 14.362 1.00 80.00 89 LEU A N 1
ATOM 689 C CA . LEU A 1 89 ? 12.090 -9.736 15.823 1.00 80.00 89 LEU A CA 1
ATOM 690 C C . LEU A 1 89 ? 12.908 -10.852 16.482 1.00 80.00 89 LEU A C 1
ATOM 692 O O . LEU A 1 89 ? 13.554 -10.596 17.492 1.00 80.00 89 LEU A O 1
ATOM 696 N N . ALA A 1 90 ? 12.938 -12.053 15.900 1.00 78.38 90 ALA A N 1
ATOM 697 C CA . ALA A 1 90 ? 13.779 -13.148 16.378 1.00 78.38 90 ALA A CA 1
ATOM 698 C C . ALA A 1 90 ? 15.275 -12.818 16.249 1.00 78.38 90 ALA A C 1
ATOM 700 O O . ALA A 1 90 ? 16.040 -13.065 17.176 1.00 78.38 90 ALA A O 1
ATOM 701 N N . VAL A 1 91 ? 15.689 -12.198 15.139 1.00 80.94 91 VAL A N 1
ATOM 702 C CA . VAL A 1 91 ? 17.066 -11.711 14.955 1.00 80.94 91 VAL A CA 1
ATOM 703 C C . VAL A 1 91 ? 17.400 -10.619 15.976 1.00 80.94 91 VAL A C 1
ATOM 705 O O . VAL A 1 91 ? 18.438 -10.684 16.627 1.00 80.94 91 VAL A O 1
ATOM 708 N N . LYS A 1 92 ? 16.494 -9.661 16.195 1.00 73.81 92 LYS A N 1
ATOM 709 C CA . LYS A 1 92 ? 16.668 -8.601 17.197 1.00 73.81 92 LYS A CA 1
ATOM 710 C C . LYS A 1 92 ? 16.747 -9.159 18.625 1.00 73.81 92 LYS A C 1
ATOM 712 O O . LYS A 1 92 ? 17.565 -8.703 19.415 1.00 73.81 92 LYS A O 1
ATOM 717 N N . ALA A 1 93 ? 15.937 -10.162 18.958 1.00 79.00 93 ALA A N 1
ATOM 718 C CA . ALA 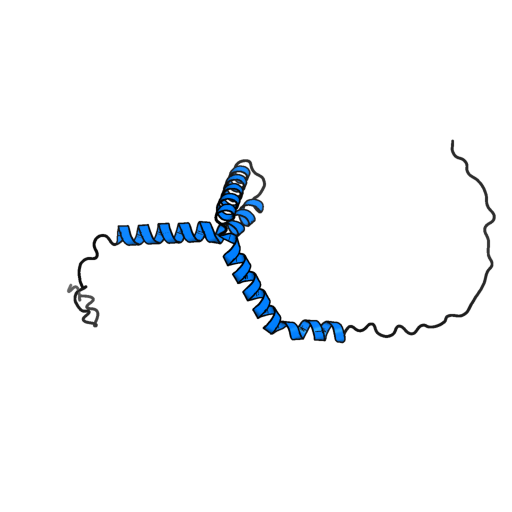A 1 93 ? 15.986 -10.834 20.255 1.00 79.00 93 ALA A CA 1
ATOM 719 C C . ALA A 1 93 ? 17.306 -11.592 20.473 1.00 79.00 93 ALA A C 1
ATOM 721 O O . ALA A 1 93 ? 17.746 -11.710 21.605 1.00 79.00 93 ALA A O 1
ATOM 722 N N . LEU A 1 94 ? 17.978 -12.061 19.419 1.00 79.12 94 LEU A N 1
ATOM 723 C CA . LEU A 1 94 ? 19.317 -12.651 19.543 1.00 79.12 94 LEU A CA 1
ATOM 724 C C . LEU A 1 94 ? 20.402 -11.596 19.795 1.00 79.12 94 LEU A C 1
ATOM 726 O O . LEU A 1 94 ? 21.365 -11.872 20.502 1.00 79.12 94 LEU A O 1
ATOM 730 N N . GLU A 1 95 ? 20.243 -10.397 19.236 1.00 72.56 95 GLU A N 1
ATOM 731 C CA . GLU A 1 95 ? 21.196 -9.294 19.397 1.00 72.56 95 GLU A CA 1
ATOM 732 C C . GLU A 1 95 ? 21.071 -8.592 20.762 1.00 72.56 95 GLU A C 1
ATOM 734 O O . GLU A 1 95 ? 22.073 -8.156 21.323 1.00 72.56 95 GLU A O 1
ATOM 739 N N . PHE A 1 96 ? 19.859 -8.533 21.328 1.00 70.44 96 PHE A N 1
ATOM 740 C CA . PHE A 1 96 ? 19.578 -7.845 22.598 1.00 70.44 96 PHE A CA 1
ATOM 741 C C . PHE A 1 96 ? 19.152 -8.769 23.755 1.00 70.44 96 PHE A C 1
ATOM 743 O O . PHE A 1 96 ? 19.074 -8.320 24.896 1.00 70.44 96 PHE A O 1
ATOM 750 N N . GLY A 1 97 ? 18.909 -10.059 23.510 1.00 57.06 97 GLY A N 1
ATOM 751 C CA . GLY A 1 97 ? 18.357 -11.005 24.495 1.00 57.06 97 GLY A CA 1
ATOM 752 C C . GLY A 1 97 ? 19.290 -11.388 25.641 1.00 57.06 97 GLY A C 1
ATOM 753 O O . GLY A 1 97 ? 18.850 -12.039 26.581 1.00 57.06 97 GLY A O 1
ATOM 754 N N . SER A 1 98 ? 20.555 -10.960 25.620 1.00 56.88 98 SER A N 1
ATOM 755 C CA . SER A 1 98 ? 21.449 -11.080 26.778 1.00 56.88 98 SER A CA 1
ATOM 756 C C . SER A 1 98 ? 21.326 -9.918 27.775 1.00 56.88 98 SER A C 1
ATOM 758 O O . SER A 1 98 ? 21.966 -9.967 28.822 1.00 56.88 98 SER A O 1
ATOM 760 N N . ALA A 1 99 ? 20.562 -8.863 27.460 1.00 54.47 99 ALA A N 1
ATOM 761 C CA . ALA A 1 99 ? 20.397 -7.700 28.338 1.00 54.47 99 ALA A CA 1
ATOM 762 C C . ALA A 1 99 ? 19.219 -7.852 29.318 1.00 54.47 99 ALA A C 1
ATOM 764 O O . ALA A 1 99 ? 19.346 -7.460 30.477 1.00 54.47 99 ALA A O 1
ATOM 765 N N . ASP A 1 100 ? 18.119 -8.487 28.896 1.00 54.62 100 ASP A N 1
ATOM 766 C CA . ASP A 1 100 ? 16.940 -8.681 29.756 1.00 54.62 100 ASP A CA 1
ATOM 767 C C . ASP A 1 100 ? 17.203 -9.710 30.872 1.00 54.62 100 ASP A C 1
ATOM 769 O O . ASP A 1 100 ? 16.758 -9.532 32.002 1.00 54.62 100 ASP A O 1
ATOM 773 N N . GLU A 1 101 ? 18.028 -10.733 30.618 1.00 52.09 101 GLU A N 1
ATOM 774 C CA . GLU A 1 101 ? 18.391 -11.742 31.628 1.00 52.09 101 GLU A CA 1
ATOM 775 C C . GLU A 1 101 ? 19.413 -11.232 32.669 1.00 52.09 101 GLU A C 1
ATOM 777 O O . GLU A 1 101 ? 19.589 -11.835 33.730 1.00 52.09 101 GLU A O 1
ATOM 782 N N . ALA A 1 102 ? 20.102 -10.121 32.378 1.00 51.56 102 ALA A N 1
ATOM 783 C CA . ALA A 1 102 ? 20.996 -9.447 33.320 1.00 51.56 102 ALA A CA 1
ATOM 784 C C . ALA A 1 102 ? 20.234 -8.448 34.208 1.00 51.56 102 ALA A C 1
ATOM 786 O O . ALA A 1 102 ? 20.494 -8.390 35.409 1.00 51.56 102 ALA A O 1
ATOM 787 N N . ALA A 1 103 ? 19.249 -7.733 33.648 1.00 53.97 103 ALA A N 1
ATOM 788 C CA . ALA A 1 103 ? 18.403 -6.800 34.392 1.00 53.97 103 ALA A CA 1
ATOM 789 C C . ALA A 1 103 ? 17.518 -7.509 35.438 1.00 53.97 103 ALA A C 1
ATOM 791 O O . ALA A 1 103 ? 17.372 -7.015 36.554 1.00 53.97 103 ALA A O 1
ATOM 792 N N . ASP A 1 104 ? 17.010 -8.705 35.124 1.00 52.81 104 ASP A N 1
ATOM 793 C CA . ASP A 1 104 ? 16.178 -9.502 36.044 1.00 52.81 104 ASP A CA 1
ATOM 794 C C . ASP A 1 104 ? 16.990 -10.180 37.170 1.00 52.81 104 ASP A C 1
ATOM 796 O O . ASP A 1 104 ? 16.441 -10.620 38.179 1.00 52.81 104 ASP A O 1
ATOM 800 N N . ARG A 1 105 ? 18.324 -10.254 37.030 1.00 53.19 105 ARG A N 1
ATOM 801 C CA . ARG A 1 105 ? 19.229 -10.845 38.033 1.00 53.19 105 ARG A CA 1
ATOM 802 C C . ARG A 1 105 ? 19.814 -9.805 38.998 1.00 53.19 105 ARG A C 1
ATOM 804 O O . ARG A 1 105 ? 20.265 -10.176 40.079 1.00 53.19 105 ARG A O 1
ATOM 811 N N . GLU A 1 106 ? 19.805 -8.527 38.620 1.00 52.59 106 GLU A N 1
ATOM 812 C CA . GLU A 1 106 ? 20.312 -7.407 39.428 1.00 52.59 106 GLU A CA 1
ATOM 813 C C . GLU A 1 106 ? 19.213 -6.747 40.288 1.00 52.59 106 GLU A C 1
ATOM 815 O O . GLU A 1 106 ? 19.514 -6.159 41.322 1.00 52.59 106 GLU A O 1
ATOM 820 N N . ILE A 1 107 ? 17.931 -6.940 39.944 1.00 54.88 107 ILE A N 1
ATOM 821 C CA . ILE A 1 107 ? 16.763 -6.551 40.759 1.00 54.88 107 ILE A CA 1
ATOM 822 C C . ILE A 1 107 ? 16.247 -7.776 41.538 1.00 54.88 107 ILE A C 1
ATOM 824 O O . ILE A 1 107 ? 15.067 -8.122 41.529 1.00 54.88 107 ILE A O 1
ATOM 828 N N . GLY A 1 108 ? 17.147 -8.484 42.221 1.00 50.81 108 GLY A N 1
ATOM 829 C CA . GLY A 1 108 ? 16.725 -9.365 43.307 1.00 50.81 108 GLY A CA 1
ATOM 830 C C . GLY A 1 108 ? 16.200 -8.487 44.446 1.00 50.81 108 GLY A C 1
ATOM 831 O O . GLY A 1 108 ? 16.870 -7.507 44.777 1.00 50.81 108 GLY A O 1
ATOM 832 N N . PRO A 1 109 ? 15.025 -8.763 45.042 1.00 59.28 109 PRO A N 1
ATOM 833 C CA . PRO A 1 109 ? 14.582 -8.000 46.198 1.00 59.28 109 PRO A CA 1
ATOM 834 C C . PRO A 1 109 ? 15.664 -8.104 47.273 1.00 59.28 109 PRO A C 1
ATOM 836 O O . PRO A 1 109 ? 16.041 -9.215 47.659 1.00 59.28 109 PRO A O 1
ATOM 839 N N . ASP A 1 110 ? 16.165 -6.955 47.735 1.00 58.28 110 ASP A N 1
ATOM 840 C CA . ASP A 1 110 ? 16.967 -6.890 48.954 1.00 58.28 110 ASP A CA 1
ATOM 841 C C . ASP A 1 110 ? 16.235 -7.727 50.011 1.00 58.28 110 ASP A C 1
ATOM 843 O O . ASP A 1 110 ? 15.012 -7.566 50.151 1.00 58.28 110 ASP A O 1
ATOM 847 N N . PRO A 1 111 ? 16.904 -8.660 50.712 1.00 56.59 111 PRO A N 1
ATOM 848 C CA . PRO A 1 111 ? 16.249 -9.432 51.749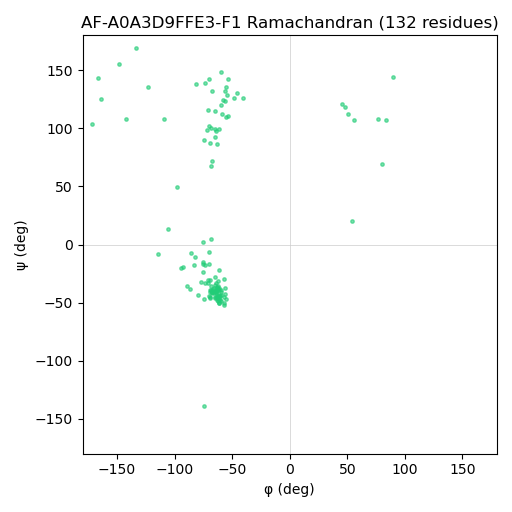 1.00 56.59 111 PRO A CA 1
ATOM 849 C C . PRO A 1 111 ? 15.783 -8.441 52.810 1.00 56.59 111 PRO A C 1
ATOM 851 O O . PRO A 1 111 ? 16.570 -7.967 53.629 1.00 56.59 111 PRO A O 1
ATOM 854 N N . VAL A 1 112 ? 14.497 -8.092 52.757 1.00 57.19 112 VAL A N 1
ATOM 855 C CA . VAL A 1 112 ? 13.836 -7.278 53.766 1.00 57.19 112 VAL A CA 1
ATOM 856 C C . VAL A 1 112 ? 14.072 -8.009 55.074 1.00 57.19 112 VAL A C 1
ATOM 858 O O . VAL A 1 112 ? 13.572 -9.118 55.272 1.00 57.19 112 VAL A O 1
ATOM 861 N N . ALA A 1 113 ? 14.909 -7.419 55.924 1.00 51.78 113 ALA A N 1
ATOM 862 C CA . ALA A 1 113 ? 15.141 -7.902 57.266 1.00 51.78 113 ALA A CA 1
ATOM 863 C C . ALA A 1 113 ? 13.772 -8.019 57.939 1.00 51.78 113 ALA A C 1
ATOM 865 O O . ALA A 1 113 ? 13.086 -7.021 58.168 1.00 51.78 113 ALA A O 1
ATOM 866 N N . VAL A 1 114 ? 13.347 -9.256 58.185 1.00 57.09 114 VAL A N 1
ATOM 867 C CA . VAL A 1 114 ? 12.181 -9.552 59.007 1.00 57.09 114 VAL A CA 1
ATOM 868 C C . VAL A 1 114 ? 12.577 -9.179 60.429 1.00 57.09 114 VAL A C 1
ATOM 870 O O . VAL A 1 114 ? 13.120 -9.988 61.175 1.00 57.09 114 VAL A O 1
ATOM 873 N N . GLU A 1 115 ? 12.376 -7.914 60.785 1.00 51.81 115 GLU A N 1
ATOM 874 C CA . GLU A 1 115 ? 12.420 -7.483 62.174 1.00 51.81 115 GLU A CA 1
ATOM 875 C C . GLU A 1 115 ? 11.162 -8.037 62.854 1.00 51.81 115 GLU A C 1
ATOM 877 O O . GLU A 1 115 ? 10.057 -7.508 62.718 1.00 51.81 115 GLU A O 1
ATOM 882 N N . GLU A 1 116 ? 11.327 -9.162 63.553 1.00 55.22 116 GLU A N 1
ATOM 883 C CA . GLU A 1 116 ? 10.326 -9.728 64.454 1.00 55.22 116 GLU A CA 1
ATOM 884 C C . GLU A 1 116 ? 10.060 -8.764 65.625 1.00 55.22 116 GLU A C 1
ATOM 886 O O . GLU A 1 116 ? 10.642 -8.850 66.709 1.00 55.22 116 GLU A O 1
ATOM 891 N N . GLY A 1 117 ? 9.144 -7.821 65.407 1.00 44.06 117 GLY A N 1
ATOM 892 C CA . GLY A 1 117 ? 8.603 -6.930 66.428 1.00 44.06 117 GLY A CA 1
ATOM 893 C C . GLY A 1 117 ? 7.616 -7.650 67.346 1.00 44.06 117 GLY A C 1
ATOM 894 O O . GLY A 1 117 ? 6.412 -7.679 67.106 1.00 44.06 117 GLY A O 1
ATOM 895 N N . THR A 1 118 ? 8.142 -8.214 68.428 1.00 49.09 118 THR A N 1
ATOM 896 C CA . THR A 1 118 ? 7.399 -8.729 69.584 1.00 49.09 118 THR A CA 1
ATOM 897 C C . THR A 1 118 ? 6.520 -7.650 70.254 1.00 49.09 118 THR A C 1
ATOM 899 O O . THR A 1 118 ? 7.025 -6.636 70.720 1.00 49.09 118 THR A O 1
ATOM 902 N N . SER A 1 119 ? 5.217 -7.947 70.372 1.00 51.12 119 SER A N 1
ATOM 903 C CA . SER A 1 119 ? 4.255 -7.615 71.453 1.00 51.12 119 SER A CA 1
ATOM 904 C C . SER A 1 119 ? 4.184 -6.200 72.069 1.00 51.12 119 SER A C 1
ATOM 906 O O . SER A 1 119 ? 5.064 -5.823 72.842 1.00 51.12 119 SER A O 1
ATOM 908 N N . ARG A 1 120 ? 3.005 -5.539 71.981 1.00 43.78 120 ARG A N 1
ATOM 909 C CA . ARG A 1 120 ? 2.387 -4.827 73.134 1.00 43.78 120 ARG A CA 1
ATOM 910 C C . ARG A 1 120 ? 0.893 -4.462 72.960 1.00 43.78 120 ARG A C 1
ATOM 912 O O . ARG A 1 120 ? 0.560 -3.757 72.020 1.00 43.78 120 ARG A O 1
ATOM 919 N N . SER A 1 121 ? 0.078 -4.910 73.934 1.00 44.97 121 SER A N 1
ATOM 920 C CA . SER A 1 121 ? -1.168 -4.332 74.518 1.00 44.97 121 SER A CA 1
ATOM 921 C C . SER A 1 121 ? -2.294 -3.873 73.571 1.00 44.97 121 SER A C 1
ATOM 923 O O . SER A 1 121 ? -2.111 -2.921 72.833 1.00 44.97 121 SER A O 1
ATOM 925 N N . ALA A 1 122 ? -3.489 -4.480 73.490 1.00 55.28 122 ALA A N 1
ATOM 926 C CA . ALA A 1 122 ? -4.480 -4.855 74.519 1.00 55.28 122 ALA A CA 1
ATOM 927 C C . ALA A 1 122 ? -4.802 -3.724 75.520 1.00 55.28 122 ALA A C 1
ATOM 929 O O . ALA A 1 122 ? -3.910 -3.352 76.274 1.00 55.28 122 ALA A O 1
ATOM 930 N N . THR A 1 123 ? -6.087 -3.312 75.530 1.00 53.88 123 THR A N 1
ATOM 931 C CA . THR A 1 123 ? -6.779 -2.172 76.199 1.00 53.88 123 THR A CA 1
ATOM 932 C C . THR A 1 123 ? -6.668 -0.866 75.404 1.00 53.88 123 THR A C 1
ATOM 934 O O . THR A 1 123 ? -5.573 -0.345 75.252 1.00 53.88 123 THR A O 1
ATOM 937 N N . ASP A 1 124 ? -7.724 -0.372 74.756 1.00 42.88 124 ASP A N 1
ATOM 938 C CA . ASP A 1 124 ? -8.804 0.374 75.418 1.00 42.88 124 ASP A CA 1
ATOM 939 C C . ASP A 1 124 ? -10.028 0.529 74.490 1.00 42.88 124 ASP A C 1
ATOM 941 O O . ASP A 1 124 ? -9.878 0.734 73.286 1.00 42.88 124 ASP A O 1
ATOM 945 N N . ASP A 1 125 ? -11.212 0.450 75.097 1.00 52.91 125 ASP A N 1
ATOM 946 C CA . ASP A 1 125 ? -12.429 1.218 74.813 1.00 52.91 125 ASP A CA 1
ATOM 947 C C . ASP A 1 125 ? -13.063 1.246 73.410 1.00 52.91 125 ASP A C 1
ATOM 949 O O . ASP A 1 125 ? -12.673 2.001 72.524 1.00 52.91 125 ASP A O 1
ATOM 953 N N . ALA A 1 126 ? -14.201 0.550 73.286 1.00 50.53 126 ALA A N 1
ATOM 954 C CA . ALA A 1 126 ? -15.483 1.216 73.013 1.00 50.53 126 ALA A CA 1
ATOM 955 C C . ALA A 1 126 ? -16.651 0.220 73.131 1.00 50.53 126 ALA A C 1
ATOM 957 O O . ALA A 1 126 ? -16.906 -0.601 72.248 1.00 50.53 126 ALA A O 1
ATOM 958 N N . GLU A 1 127 ? -17.376 0.323 74.244 1.00 49.91 127 GLU A N 1
ATOM 959 C CA . GLU A 1 127 ? -18.750 -0.158 74.394 1.00 49.91 127 GLU A CA 1
ATOM 960 C C . GLU A 1 127 ? -19.690 0.545 73.379 1.00 49.91 127 GLU A C 1
ATOM 962 O O . GLU A 1 127 ? -19.439 1.681 72.983 1.00 49.91 127 GLU A O 1
ATOM 967 N N . GLY A 1 128 ? -20.745 -0.152 72.920 1.00 50.06 128 GLY A N 1
ATOM 968 C CA . GLY A 1 128 ? -21.667 0.255 71.832 1.00 50.06 128 GLY A CA 1
ATOM 969 C C . GLY A 1 128 ? -22.691 1.356 72.192 1.00 50.06 128 GLY A C 1
ATOM 970 O O . GLY A 1 128 ? -22.355 2.265 72.942 1.00 50.06 128 GLY A O 1
ATOM 971 N N . PRO A 1 129 ? -23.978 1.299 71.765 1.00 58.91 129 PRO A N 1
ATOM 972 C CA . PRO A 1 129 ? -24.614 0.497 70.710 1.00 58.91 129 PRO A CA 1
ATOM 973 C C . PRO A 1 129 ? -25.570 1.306 69.777 1.00 58.91 129 PRO A C 1
ATOM 975 O O . PRO A 1 129 ? -26.005 2.406 70.094 1.00 58.91 129 PRO A O 1
ATOM 978 N N . GLY A 1 130 ? -25.997 0.681 68.670 1.00 53.69 130 GLY A N 1
ATOM 979 C CA . GLY A 1 130 ? -27.363 0.797 68.128 1.00 53.69 130 GLY A CA 1
ATOM 980 C C . GLY A 1 130 ? -27.768 2.063 67.361 1.00 53.69 130 GLY A C 1
ATOM 981 O O . GLY A 1 130 ? -28.127 3.069 67.957 1.00 53.69 130 GLY A O 1
ATOM 982 N N . PHE A 1 131 ? -27.920 1.939 66.040 1.00 51.72 131 PHE A N 1
ATOM 983 C CA . PHE A 1 131 ? -28.925 2.704 65.295 1.00 51.72 131 PHE A CA 1
ATOM 984 C C . PHE A 1 131 ? -29.528 1.835 64.185 1.00 51.72 131 PHE A C 1
ATOM 986 O O . PHE A 1 131 ? -28.879 1.523 63.189 1.00 51.72 131 PHE A O 1
ATOM 993 N N . SER A 1 132 ? -30.779 1.427 64.393 1.00 57.31 132 SER A N 1
ATOM 994 C CA . SER A 1 132 ? -31.665 0.913 63.350 1.00 57.31 132 SER A CA 1
ATOM 995 C C . SER A 1 132 ? -32.131 2.073 62.470 1.00 57.31 132 SER A C 1
ATOM 997 O O . SER A 1 132 ? -32.507 3.121 62.997 1.00 57.31 132 SER A O 1
ATOM 999 N N . LEU A 1 133 ? -32.186 1.869 61.155 1.00 58.44 133 LEU A N 1
ATOM 1000 C CA . LEU A 1 133 ? -32.972 2.704 60.248 1.00 58.44 133 LEU A CA 1
ATOM 1001 C C . LEU A 1 133 ? -33.957 1.821 59.479 1.00 58.44 133 LEU A C 1
ATOM 1003 O O . LEU A 1 133 ? -33.622 0.707 59.078 1.00 58.44 133 LEU A O 1
ATOM 1007 N N . GLN A 1 134 ? -35.181 2.348 59.418 1.00 61.31 134 GLN A N 1
ATOM 1008 C CA . GLN A 1 134 ? -36.397 1.823 58.792 1.00 61.31 134 GLN A CA 1
ATOM 1009 C C . GLN A 1 134 ? -36.254 1.581 57.293 1.00 61.31 134 GLN A C 1
ATOM 1011 O O . GLN A 1 134 ? -35.483 2.325 56.647 1.00 61.31 134 GLN A O 1
#

Solvent-accessible surface area (backbone atoms only — not comparable to full-atom values): 8625 Å² total; per-residue (Å²): 135,82,81,75,70,87,69,67,95,64,90,67,78,78,75,90,63,84,72,88,50,66,66,59,54,51,50,50,50,50,52,52,53,49,50,50,48,55,63,79,39,26,67,59,51,32,54,55,38,71,70,52,73,94,40,86,67,45,54,53,50,32,54,52,30,48,55,47,33,55,54,41,50,75,68,51,62,56,53,63,53,52,51,50,52,52,51,50,50,53,53,49,44,69,76,51,54,74,54,60,67,50,56,64,64,70,65,58,78,72,81,74,76,82,76,82,78,78,85,82,77,87,87,82,89,82,82,87,81,88,83,90,80,133